Protein AF-A0A2V9PTI8-F1 (afdb_monomer_lite)

Sequence (113 aa):
MLTDSPPLKNRAGFLESNRTKTPDLPQNGNLQAIAGHIESAMEEDSLPDVCTACAEFLATASDFYNVQRCGIRVLAARPLRVRENYATELFGNYQPQTMLIRVWMRTAVLAAG

Secondary structure (DSSP, 8-state):
--PPPPPSSSHHHHHHHHH-------TTSHHHHHHHHHHHHHHTT-HHHHHHHHHHHHHHHHHHHT-PPPEEEEEEEEEE--BTTB----SEEEETTTTEEEEEEEEEE----

Foldseek 3Di:
DDDDDQDPPPNVVSVVVVVCPDDDDDPVCQLVVLVVQLVVCLVVLPLVSNQVSVQSNQVRVCVVVVHDRAHEDEAEEDAFDDDPDDDDDDQWDADPVRSYIYGYSYYDDDDDD

Structure (mmCIF, N/CA/C/O backbone):
data_AF-A0A2V9PTI8-F1
#
_entry.id   AF-A0A2V9PTI8-F1
#
loop_
_atom_site.group_PDB
_atom_site.id
_atom_site.type_symbol
_atom_site.label_atom_id
_atom_site.label_alt_id
_atom_site.label_comp_id
_atom_site.label_asym_id
_atom_site.label_entity_id
_atom_site.label_seq_id
_atom_site.pdbx_PDB_ins_code
_atom_site.Cartn_x
_atom_site.Cartn_y
_atom_site.Cartn_z
_atom_site.occupancy
_atom_site.B_iso_or_equiv
_atom_site.auth_seq_id
_atom_site.auth_comp_id
_atom_site.auth_asym_id
_atom_site.auth_atom_id
_atom_site.pdbx_PDB_model_num
ATOM 1 N N . MET A 1 1 ? -7.399 4.431 -17.087 1.00 43.34 1 MET A N 1
ATOM 2 C CA . MET A 1 1 ? -7.793 3.643 -15.901 1.00 43.34 1 MET A CA 1
ATOM 3 C C . MET A 1 1 ? -9.221 3.174 -16.123 1.00 43.34 1 MET A C 1
ATOM 5 O O . MET A 1 1 ? -10.112 4.012 -16.119 1.00 43.34 1 MET A O 1
ATOM 9 N N . LEU A 1 2 ? -9.433 1.892 -16.442 1.00 38.50 2 LEU A N 1
ATOM 10 C CA . LEU A 1 2 ? -10.783 1.326 -16.504 1.00 38.50 2 LEU A CA 1
ATOM 11 C C . LEU A 1 2 ? -11.152 0.946 -15.066 1.00 38.50 2 LEU A C 1
ATOM 13 O O . LEU A 1 2 ? -10.592 -0.002 -14.523 1.00 38.50 2 LEU A O 1
ATOM 17 N N . THR A 1 3 ? -11.980 1.751 -14.412 1.00 46.88 3 THR A N 1
ATOM 18 C CA . THR A 1 3 ? -12.519 1.427 -13.090 1.00 46.88 3 THR A CA 1
ATOM 19 C C . THR A 1 3 ? -13.711 0.495 -13.240 1.00 46.88 3 THR A C 1
ATOM 21 O O . THR A 1 3 ? -14.465 0.604 -14.210 1.00 46.88 3 THR A O 1
ATOM 24 N N . ASP A 1 4 ? -13.879 -0.419 -12.283 1.00 57.06 4 ASP A N 1
ATOM 25 C CA . ASP A 1 4 ? -15.049 -1.291 -12.236 1.00 57.06 4 ASP A CA 1
ATOM 26 C C . ASP A 1 4 ? -16.344 -0.474 -12.315 1.00 57.06 4 ASP A C 1
ATOM 28 O O . ASP A 1 4 ? -16.441 0.658 -11.824 1.00 57.06 4 ASP A O 1
ATOM 32 N N . SER A 1 5 ? -17.353 -1.062 -12.957 1.00 69.75 5 SER A N 1
ATOM 33 C CA . SER A 1 5 ? -18.669 -0.435 -13.039 1.00 69.75 5 SER A CA 1
ATOM 34 C C . SER A 1 5 ? -19.251 -0.253 -11.631 1.00 69.75 5 SER A C 1
ATOM 36 O O . SER A 1 5 ? -19.132 -1.164 -10.808 1.00 69.75 5 SER A O 1
ATOM 38 N N . PRO A 1 6 ? -19.912 0.885 -11.343 1.00 74.06 6 PRO A N 1
ATOM 39 C CA . PRO A 1 6 ? -20.557 1.107 -10.057 1.00 74.06 6 PRO A CA 1
ATOM 40 C C . PRO A 1 6 ? -21.498 -0.048 -9.694 1.00 74.06 6 PRO A C 1
ATOM 42 O O . PRO A 1 6 ? -22.196 -0.568 -10.572 1.00 74.06 6 PRO A O 1
ATOM 45 N N . PRO A 1 7 ? -21.577 -0.436 -8.413 1.00 81.31 7 PRO A N 1
ATOM 46 C CA . PRO A 1 7 ? -22.418 -1.544 -8.002 1.00 81.31 7 PRO A CA 1
ATOM 47 C C . PRO A 1 7 ? -23.897 -1.230 -8.263 1.00 81.31 7 PRO A C 1
ATOM 49 O O . PRO A 1 7 ? -24.389 -0.130 -7.999 1.00 81.31 7 PRO A O 1
ATOM 52 N N . LEU A 1 8 ? -24.625 -2.232 -8.767 1.00 83.25 8 LEU A N 1
ATOM 53 C CA . LEU A 1 8 ? -26.069 -2.126 -9.015 1.00 83.25 8 LEU A CA 1
ATOM 54 C C . LEU A 1 8 ? -26.865 -1.998 -7.705 1.00 83.25 8 LEU A C 1
ATOM 56 O O . LEU A 1 8 ? -27.913 -1.357 -7.668 1.00 83.25 8 LEU A O 1
ATOM 60 N N . LYS A 1 9 ? -26.357 -2.595 -6.620 1.00 84.50 9 LYS A N 1
ATOM 61 C CA . LYS A 1 9 ? -26.914 -2.504 -5.264 1.00 84.50 9 LYS A CA 1
ATOM 62 C C . LYS A 1 9 ? -26.113 -1.489 -4.445 1.00 84.50 9 LYS A C 1
ATOM 64 O O . LYS A 1 9 ? -24.904 -1.394 -4.605 1.00 84.50 9 LYS A O 1
ATOM 69 N N . ASN A 1 10 ? -26.781 -0.756 -3.553 1.00 84.56 10 ASN A N 1
ATOM 70 C CA . ASN A 1 10 ? -26.178 0.301 -2.726 1.00 84.56 10 ASN A CA 1
ATOM 71 C C . ASN A 1 10 ? -25.487 1.432 -3.527 1.00 84.56 10 ASN A C 1
ATOM 73 O O . ASN A 1 10 ? -24.429 1.940 -3.156 1.00 84.56 10 ASN A O 1
ATOM 77 N N . ARG A 1 11 ? -26.100 1.860 -4.638 1.00 84.88 11 ARG A N 1
ATOM 78 C CA . ARG A 1 11 ? -25.563 2.944 -5.479 1.00 84.88 11 ARG A CA 1
ATOM 79 C C . ARG A 1 11 ? -25.404 4.267 -4.721 1.00 84.88 11 ARG A C 1
ATOM 81 O O . ARG A 1 11 ? -24.460 5.001 -4.987 1.00 84.88 11 ARG A O 1
ATOM 88 N N . ALA A 1 12 ? -26.306 4.563 -3.782 1.00 85.56 12 ALA A N 1
ATOM 89 C CA . ALA A 1 12 ? -26.226 5.761 -2.949 1.00 85.56 12 ALA A CA 1
ATOM 90 C C . ALA A 1 12 ? -24.972 5.752 -2.057 1.00 85.56 12 ALA A C 1
ATOM 92 O O . ALA A 1 12 ? -24.191 6.697 -2.125 1.00 85.56 12 ALA A O 1
ATOM 93 N N . GLY A 1 13 ? -24.719 4.655 -1.329 1.00 83.81 13 GLY A N 1
ATOM 94 C CA . GLY A 1 13 ? -23.514 4.511 -0.507 1.00 83.81 13 GLY A CA 1
ATOM 95 C C . GLY A 1 13 ? -22.223 4.493 -1.332 1.00 83.81 13 GLY A C 1
ATOM 96 O O . GLY A 1 13 ? -21.224 5.075 -0.921 1.00 83.81 13 GLY A O 1
ATOM 97 N N . PHE A 1 14 ? -22.248 3.915 -2.540 1.00 82.06 14 PHE A N 1
ATOM 98 C CA . PHE A 1 14 ? -21.123 4.023 -3.476 1.00 82.06 14 PHE A CA 1
ATOM 99 C C . PHE A 1 14 ? -20.838 5.479 -3.864 1.00 82.06 14 PHE A C 1
ATOM 101 O O . PHE A 1 14 ? -19.690 5.903 -3.832 1.00 82.06 14 PHE A O 1
ATOM 108 N N . LEU A 1 15 ? -21.863 6.259 -4.222 1.00 84.31 15 LEU A N 1
ATOM 109 C CA . LEU A 1 15 ? -21.684 7.664 -4.601 1.00 84.31 15 LEU A CA 1
ATOM 110 C C . LEU A 1 15 ? -21.189 8.520 -3.433 1.00 84.31 15 LEU A C 1
ATOM 112 O O . LEU A 1 15 ? -20.404 9.436 -3.655 1.00 84.31 15 LEU A O 1
ATOM 116 N N . GLU A 1 16 ? -21.642 8.233 -2.216 1.00 83.44 16 GLU A N 1
ATOM 117 C CA . GLU A 1 16 ? -21.180 8.898 -0.999 1.00 83.44 16 GLU A CA 1
ATOM 118 C C . GLU A 1 16 ? -19.708 8.586 -0.714 1.00 83.44 16 GLU A C 1
ATOM 120 O O . GLU A 1 16 ? -18.898 9.505 -0.635 1.00 83.44 16 GLU A O 1
ATOM 125 N N . SER A 1 17 ? -19.331 7.304 -0.694 1.00 78.00 17 SER A N 1
ATOM 126 C CA . SER A 1 17 ? -17.937 6.880 -0.524 1.00 78.00 17 SER A CA 1
ATOM 127 C C . SER A 1 17 ? -17.027 7.441 -1.618 1.00 78.00 17 SER A C 1
ATOM 129 O O . SER A 1 17 ? -15.946 7.942 -1.329 1.00 78.00 17 SER A O 1
ATOM 131 N N . ASN A 1 18 ? -17.484 7.430 -2.870 1.00 79.12 18 ASN A N 1
ATOM 132 C CA . ASN A 1 18 ? -16.716 7.939 -4.002 1.00 79.12 18 ASN A CA 1
ATOM 133 C C . ASN A 1 18 ? -16.581 9.476 -3.994 1.00 79.12 18 ASN A C 1
ATOM 135 O O . ASN A 1 18 ? -15.696 10.027 -4.648 1.00 79.12 18 ASN A O 1
ATOM 139 N N . ARG A 1 19 ? -17.458 10.197 -3.277 1.00 78.56 19 ARG A N 1
ATOM 140 C CA . ARG A 1 19 ? -17.313 11.645 -3.046 1.00 78.56 19 ARG A CA 1
ATOM 141 C C . ARG A 1 19 ? -16.254 11.957 -1.992 1.00 78.56 19 ARG A C 1
ATOM 143 O O . ARG A 1 19 ? -15.745 13.078 -1.999 1.00 78.56 19 ARG A O 1
ATOM 150 N N . THR A 1 20 ? -15.890 11.000 -1.141 1.00 76.25 20 THR A N 1
ATOM 151 C CA . THR A 1 20 ? -14.792 11.145 -0.182 1.00 76.25 20 THR A CA 1
ATOM 152 C C . THR A 1 20 ? -13.462 11.112 -0.928 1.00 76.25 20 THR A C 1
ATOM 154 O O . THR A 1 20 ? -12.870 10.062 -1.158 1.00 76.25 20 THR A O 1
ATOM 157 N N . LYS A 1 21 ? -12.998 12.290 -1.353 1.00 70.06 21 L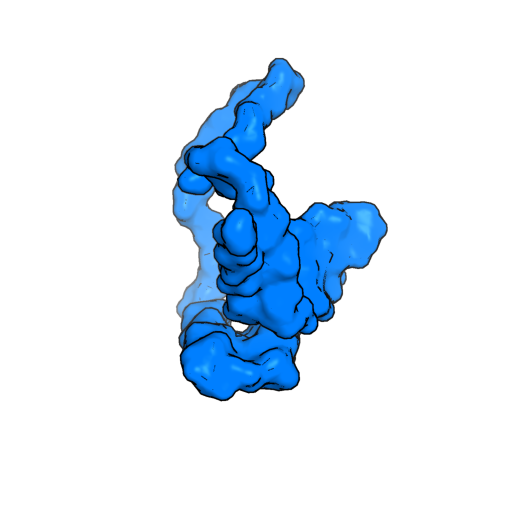YS A N 1
ATOM 158 C CA . LYS A 1 21 ? -11.741 12.444 -2.105 1.00 70.06 21 LYS A CA 1
ATOM 159 C C . LYS A 1 21 ? -10.497 12.464 -1.221 1.00 70.06 21 LYS A C 1
ATOM 161 O O . LYS A 1 21 ? -9.391 12.321 -1.727 1.00 70.06 21 LYS A O 1
ATOM 166 N N . THR A 1 22 ? -10.682 12.668 0.075 1.00 74.12 22 THR A N 1
ATOM 167 C CA . THR A 1 22 ? -9.606 12.863 1.045 1.00 74.12 22 THR A CA 1
ATOM 168 C C .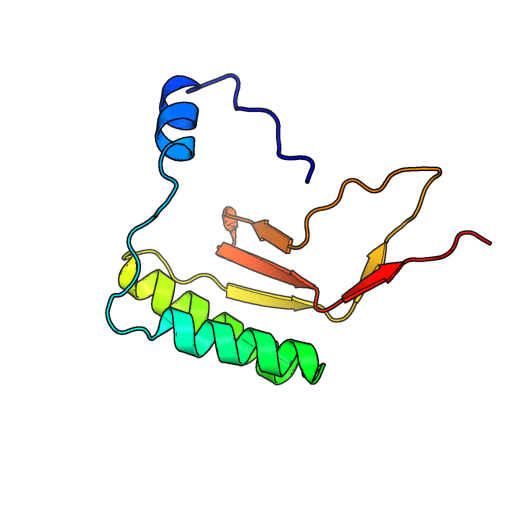 THR A 1 22 ? -9.937 12.051 2.288 1.00 74.12 22 THR A C 1
ATOM 170 O O . THR A 1 22 ? -10.620 12.567 3.174 1.00 74.12 22 THR A O 1
ATOM 173 N N . PRO A 1 23 ? -9.549 10.766 2.339 1.00 76.38 23 PRO A N 1
ATOM 174 C CA . PRO A 1 23 ? -9.541 10.058 3.608 1.00 76.38 23 PRO A CA 1
ATOM 175 C C . PRO A 1 23 ? -8.594 10.785 4.568 1.00 76.38 23 PRO A C 1
ATOM 177 O O . PRO A 1 23 ? -7.576 11.335 4.136 1.00 76.38 23 PRO A O 1
ATOM 180 N N . ASP A 1 24 ? -8.940 10.809 5.852 1.00 85.38 24 ASP A N 1
ATOM 181 C CA . ASP A 1 24 ? -8.052 11.365 6.869 1.00 85.38 24 ASP A CA 1
ATOM 182 C C . ASP A 1 24 ? -6.724 10.608 6.850 1.00 85.38 24 ASP A C 1
ATOM 184 O O . ASP A 1 24 ? -6.702 9.384 6.752 1.00 85.38 24 ASP A O 1
ATOM 188 N N . LEU A 1 25 ? -5.613 11.332 6.936 1.00 85.75 25 LEU A N 1
ATOM 189 C CA . LEU A 1 25 ? -4.278 10.748 7.001 1.00 85.75 25 LEU A CA 1
ATOM 190 C C . LEU A 1 25 ? -3.642 11.049 8.364 1.00 85.75 25 LEU A C 1
ATOM 192 O O . LEU A 1 25 ? -3.961 12.075 8.976 1.00 85.75 25 LEU A O 1
ATOM 196 N N . PRO A 1 26 ? -2.703 10.209 8.836 1.00 86.81 26 PRO A N 1
ATOM 197 C CA . PRO A 1 26 ? -1.884 10.528 9.996 1.00 86.81 26 PRO A CA 1
ATOM 198 C C . PRO A 1 26 ? -1.170 11.868 9.788 1.00 86.81 26 PRO A C 1
ATOM 200 O O . PRO A 1 26 ? -0.372 12.027 8.865 1.00 86.81 26 PRO A O 1
ATOM 203 N N . GLN A 1 27 ? -1.429 12.835 10.670 1.00 85.50 27 GLN A N 1
ATOM 204 C CA . GLN A 1 27 ? -0.857 14.186 10.565 1.00 85.50 27 GLN A CA 1
ATOM 205 C C . GLN A 1 27 ? 0.642 14.242 10.894 1.00 85.50 27 GLN A C 1
ATOM 207 O O . GLN A 1 27 ? 1.298 15.244 10.632 1.00 85.50 27 GLN A O 1
ATOM 212 N N . ASN A 1 28 ? 1.196 13.168 11.460 1.00 86.38 28 ASN A N 1
ATOM 213 C CA . ASN A 1 28 ? 2.611 13.069 11.814 1.00 86.38 28 ASN A CA 1
ATOM 214 C C . ASN A 1 28 ? 3.543 12.897 10.599 1.00 86.38 28 ASN A C 1
ATOM 216 O O . ASN A 1 28 ? 4.755 12.872 10.777 1.00 86.38 28 ASN A O 1
ATOM 220 N N . GLY A 1 29 ? 3.001 12.772 9.382 1.00 86.19 29 GLY A N 1
ATOM 221 C CA . GLY A 1 29 ? 3.787 12.662 8.151 1.00 86.19 29 GLY A CA 1
ATOM 222 C C . GLY A 1 29 ? 4.424 11.289 7.921 1.00 86.19 29 GLY A C 1
ATOM 223 O O . GLY A 1 29 ? 5.048 11.088 6.882 1.00 86.19 29 GLY A O 1
ATOM 224 N N . ASN A 1 30 ? 4.228 10.320 8.825 1.00 90.19 30 ASN A N 1
ATOM 225 C CA . ASN A 1 30 ? 4.863 9.002 8.733 1.00 90.19 30 ASN A CA 1
ATOM 226 C C . ASN A 1 30 ? 4.522 8.291 7.419 1.00 90.19 30 ASN A C 1
ATOM 228 O O . ASN A 1 30 ? 5.414 7.784 6.747 1.00 90.19 30 ASN A O 1
ATOM 232 N N . LEU A 1 31 ? 3.248 8.303 7.004 1.00 91.38 31 LEU A N 1
ATOM 233 C CA . LEU A 1 31 ? 2.854 7.683 5.732 1.00 91.38 31 LEU A CA 1
ATOM 234 C C . LEU A 1 31 ? 3.507 8.353 4.525 1.00 91.38 31 LEU A C 1
ATOM 236 O O . LEU A 1 31 ? 3.843 7.666 3.568 1.00 91.38 31 LEU A O 1
ATOM 240 N N . GLN A 1 32 ? 3.696 9.672 4.563 1.00 92.06 32 GLN A N 1
ATOM 241 C CA . GLN A 1 32 ? 4.304 10.402 3.457 1.00 92.06 32 GLN A CA 1
ATOM 242 C C . GLN A 1 32 ? 5.807 10.116 3.359 1.00 92.06 32 GLN A C 1
ATOM 244 O O . GLN A 1 32 ? 6.318 9.928 2.259 1.00 92.06 32 GLN A O 1
ATOM 249 N N . ALA A 1 33 ? 6.498 10.005 4.496 1.00 94.31 33 ALA A N 1
ATOM 250 C CA . ALA A 1 33 ? 7.900 9.597 4.533 1.00 94.31 33 ALA A CA 1
ATOM 251 C C . ALA A 1 33 ? 8.091 8.164 4.005 1.00 94.31 33 ALA A C 1
ATOM 253 O O . ALA A 1 33 ? 8.927 7.934 3.134 1.00 94.31 33 ALA A O 1
ATOM 254 N N . ILE A 1 34 ? 7.266 7.214 4.463 1.00 95.56 34 ILE A N 1
ATOM 255 C CA . ILE A 1 34 ? 7.327 5.823 3.993 1.00 95.56 34 ILE A CA 1
ATOM 256 C C . ILE A 1 34 ? 6.981 5.734 2.500 1.00 95.56 34 ILE A C 1
ATOM 258 O O . ILE A 1 34 ? 7.610 4.970 1.773 1.00 95.56 34 ILE A O 1
ATOM 262 N N . ALA A 1 35 ? 6.019 6.527 2.014 1.00 93.62 35 ALA A N 1
ATOM 263 C CA . ALA A 1 35 ? 5.717 6.604 0.585 1.00 93.62 35 ALA A CA 1
ATOM 264 C C . ALA A 1 35 ? 6.942 7.045 -0.232 1.00 93.62 35 ALA A C 1
ATOM 266 O O . ALA A 1 35 ? 7.235 6.422 -1.248 1.00 93.62 35 ALA A O 1
ATOM 267 N N . GLY A 1 36 ? 7.706 8.028 0.257 1.00 94.50 36 GLY A N 1
ATOM 268 C CA . GLY A 1 36 ? 8.982 8.414 -0.348 1.00 94.50 36 GLY A CA 1
ATOM 269 C C . GLY A 1 36 ? 9.996 7.265 -0.388 1.00 94.50 36 GLY A C 1
ATOM 270 O O . GLY A 1 36 ? 10.650 7.065 -1.405 1.00 94.50 36 GLY A O 1
ATOM 271 N N . HIS A 1 37 ? 10.080 6.442 0.664 1.00 95.12 37 HIS A N 1
ATOM 272 C CA . HIS A 1 37 ? 10.936 5.246 0.649 1.00 95.12 37 HIS A CA 1
ATOM 273 C C . HIS A 1 37 ? 10.477 4.198 -0.373 1.00 95.12 37 HIS A C 1
ATOM 275 O O . HIS A 1 37 ? 11.317 3.562 -1.005 1.00 95.12 37 HIS A O 1
ATOM 281 N N . ILE A 1 38 ? 9.163 4.016 -0.558 1.00 93.19 38 ILE A N 1
ATOM 282 C CA . ILE A 1 38 ? 8.633 3.138 -1.612 1.00 93.19 38 ILE A CA 1
ATOM 283 C C . ILE A 1 38 ? 9.059 3.668 -2.984 1.00 93.19 38 ILE A C 1
ATOM 285 O O . ILE A 1 38 ? 9.523 2.886 -3.808 1.00 93.19 38 ILE A O 1
ATOM 289 N N . GLU A 1 39 ? 8.919 4.974 -3.226 1.00 91.69 39 GLU A N 1
ATOM 290 C CA . GLU A 1 39 ? 9.325 5.609 -4.485 1.00 91.69 39 GLU A CA 1
ATOM 291 C C . GLU A 1 39 ? 10.821 5.406 -4.758 1.00 91.69 39 GLU A C 1
ATOM 293 O O . GLU A 1 39 ? 11.168 4.856 -5.802 1.00 91.69 39 GLU A O 1
ATOM 298 N N . SER A 1 40 ? 11.698 5.723 -3.799 1.00 93.19 40 SER A N 1
ATOM 299 C CA . SER A 1 40 ? 13.146 5.516 -3.948 1.00 93.19 40 SER A CA 1
ATOM 300 C C . SER A 1 40 ? 13.510 4.045 -4.178 1.00 93.19 40 SER A C 1
ATOM 302 O O . SER A 1 40 ? 14.271 3.731 -5.088 1.00 93.19 40 SER A O 1
ATOM 304 N N . ALA A 1 41 ? 12.918 3.115 -3.425 1.00 91.94 41 ALA A N 1
ATOM 305 C CA . ALA A 1 41 ? 13.189 1.687 -3.593 1.00 91.94 41 ALA A CA 1
ATOM 306 C C . ALA A 1 41 ? 12.713 1.144 -4.955 1.00 91.94 41 ALA A C 1
ATOM 308 O O . ALA A 1 41 ? 13.329 0.238 -5.523 1.00 91.94 41 ALA A O 1
ATOM 309 N N . MET A 1 42 ? 11.619 1.693 -5.494 1.00 87.19 42 MET A N 1
ATOM 310 C CA . MET A 1 42 ? 11.136 1.376 -6.839 1.00 87.19 42 MET A CA 1
ATOM 311 C C . MET A 1 42 ? 12.080 1.916 -7.921 1.00 87.19 42 MET A C 1
ATOM 313 O O . MET A 1 42 ? 12.319 1.217 -8.906 1.00 87.19 42 MET A O 1
ATOM 317 N N . GLU A 1 43 ? 12.631 3.122 -7.745 1.00 88.75 43 GLU A N 1
ATOM 318 C CA . GLU A 1 43 ? 13.638 3.708 -8.646 1.00 88.75 43 GLU A CA 1
ATOM 319 C C . GLU A 1 43 ? 14.946 2.905 -8.654 1.00 88.75 43 GLU A C 1
ATOM 321 O O . GLU A 1 43 ? 15.547 2.705 -9.710 1.00 88.75 43 GLU A O 1
ATOM 326 N N . GLU A 1 44 ? 15.348 2.383 -7.496 1.00 90.88 44 GLU A N 1
ATOM 327 C CA . GLU A 1 44 ? 16.532 1.532 -7.323 1.00 90.88 44 GLU A CA 1
ATOM 328 C C . GLU A 1 44 ? 16.312 0.070 -7.759 1.00 90.88 44 GLU A C 1
ATOM 330 O O . GLU A 1 44 ? 17.246 -0.732 -7.745 1.00 90.88 44 GLU A O 1
ATOM 335 N N . ASP A 1 45 ? 15.089 -0.293 -8.163 1.00 86.38 45 ASP A N 1
ATOM 336 C CA . ASP A 1 45 ? 14.673 -1.663 -8.499 1.00 86.38 45 ASP A CA 1
ATOM 337 C C . ASP A 1 45 ? 14.919 -2.692 -7.377 1.00 86.38 45 ASP A C 1
ATOM 339 O O . ASP A 1 45 ? 15.124 -3.885 -7.625 1.00 86.38 45 ASP A O 1
ATOM 343 N N . SER A 1 46 ? 14.873 -2.249 -6.120 1.00 90.31 46 SER A N 1
ATOM 344 C CA . SER A 1 46 ? 15.143 -3.103 -4.965 1.00 90.31 46 SER A CA 1
ATOM 345 C C . SER A 1 46 ? 13.867 -3.767 -4.446 1.00 90.31 46 SER A C 1
ATOM 347 O O . SER A 1 46 ? 13.129 -3.219 -3.628 1.00 90.31 46 SER A O 1
ATOM 349 N N . LEU A 1 47 ? 13.597 -5.000 -4.890 1.00 89.31 47 LEU A N 1
ATOM 350 C CA . LEU A 1 47 ? 12.439 -5.775 -4.415 1.00 89.31 47 LEU A CA 1
ATOM 351 C C . LEU A 1 47 ? 12.370 -5.916 -2.883 1.00 89.31 47 LEU A C 1
ATOM 353 O O . LEU A 1 47 ? 11.274 -5.743 -2.336 1.00 89.31 47 LEU A O 1
ATOM 357 N N . PRO A 1 48 ? 13.469 -6.234 -2.169 1.00 92.12 48 PRO A N 1
ATOM 358 C CA . PRO A 1 48 ? 13.442 -6.341 -0.711 1.00 92.12 48 PRO A CA 1
ATOM 359 C C . PRO A 1 48 ? 13.057 -5.026 -0.025 1.00 92.12 48 PRO A C 1
ATOM 361 O O . PRO A 1 48 ? 12.258 -5.047 0.916 1.00 92.12 48 PRO A O 1
ATOM 364 N N . ASP A 1 49 ? 13.558 -3.896 -0.524 1.00 93.12 49 ASP A N 1
ATOM 365 C CA . ASP A 1 49 ? 13.303 -2.585 0.077 1.00 93.12 49 ASP A CA 1
ATOM 366 C C . ASP A 1 49 ? 11.878 -2.115 -0.217 1.00 93.12 49 ASP A C 1
ATOM 368 O O . ASP A 1 49 ? 11.180 -1.676 0.696 1.00 93.12 49 ASP A O 1
ATOM 372 N N . VAL A 1 50 ? 11.374 -2.345 -1.436 1.00 91.75 50 VAL A N 1
ATOM 373 C CA . VAL A 1 50 ? 9.960 -2.109 -1.770 1.00 91.75 50 VAL A CA 1
ATOM 374 C C . VAL A 1 50 ? 9.052 -2.959 -0.884 1.00 91.75 50 VAL A C 1
ATOM 376 O O . VAL A 1 50 ? 8.067 -2.461 -0.341 1.00 91.75 50 VAL A O 1
ATOM 379 N N . CYS A 1 51 ? 9.373 -4.241 -0.684 1.00 93.00 51 CYS A N 1
ATOM 380 C CA . CYS A 1 51 ? 8.576 -5.112 0.181 1.00 93.00 51 CYS A CA 1
ATOM 381 C C . CYS A 1 51 ? 8.564 -4.624 1.634 1.00 93.00 51 CYS A C 1
ATOM 383 O O . CYS A 1 51 ? 7.510 -4.648 2.274 1.00 93.00 51 CYS A O 1
ATOM 385 N N . THR A 1 52 ? 9.711 -4.171 2.138 1.00 95.38 52 THR A N 1
ATOM 386 C CA . THR A 1 52 ? 9.858 -3.651 3.502 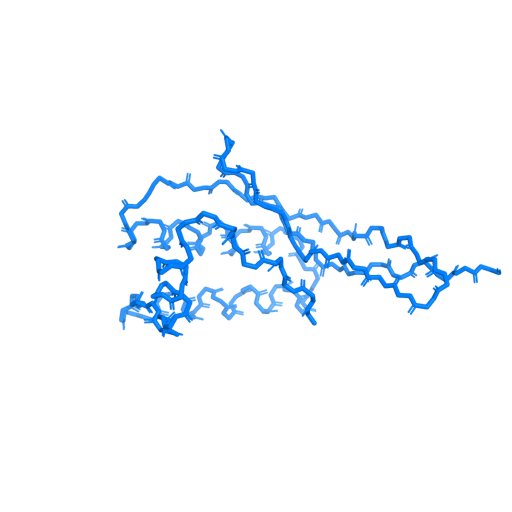1.00 95.38 52 THR A CA 1
ATOM 387 C C . THR A 1 52 ? 9.076 -2.352 3.681 1.00 95.38 52 THR A C 1
ATOM 389 O O . THR A 1 52 ? 8.228 -2.270 4.570 1.00 95.38 52 THR A O 1
ATOM 392 N N . ALA A 1 53 ? 9.273 -1.379 2.789 1.00 95.25 53 ALA A N 1
ATOM 393 C CA . ALA A 1 53 ? 8.591 -0.092 2.843 1.00 95.25 53 ALA A CA 1
ATOM 394 C C . ALA A 1 53 ? 7.069 -0.241 2.664 1.00 95.25 53 ALA A C 1
ATOM 396 O O . ALA A 1 53 ? 6.291 0.375 3.392 1.00 95.25 53 ALA A O 1
ATOM 397 N N . CYS A 1 54 ? 6.603 -1.126 1.772 1.00 94.25 54 CYS A N 1
ATOM 398 C CA . CYS A 1 54 ? 5.173 -1.425 1.658 1.00 94.25 54 CYS A CA 1
ATOM 399 C C . CYS A 1 54 ? 4.602 -2.074 2.929 1.00 94.25 54 CYS A C 1
ATOM 401 O O . CYS A 1 54 ? 3.480 -1.754 3.322 1.00 94.25 54 CYS A O 1
ATOM 403 N N . ALA A 1 55 ? 5.336 -2.983 3.579 1.00 95.12 55 ALA A N 1
ATOM 404 C CA . ALA A 1 55 ? 4.883 -3.596 4.827 1.00 95.12 55 ALA A CA 1
ATOM 405 C C . ALA A 1 55 ? 4.769 -2.559 5.957 1.00 95.12 55 ALA A C 1
ATOM 407 O O . ALA A 1 55 ? 3.778 -2.560 6.691 1.00 95.12 55 ALA A O 1
ATOM 408 N N . GLU A 1 56 ? 5.734 -1.644 6.059 1.00 95.62 56 GLU A N 1
ATOM 409 C CA . GLU A 1 56 ? 5.721 -0.543 7.026 1.00 95.62 56 GLU A CA 1
ATOM 410 C C . GLU A 1 56 ? 4.572 0.441 6.762 1.00 95.62 56 GLU A C 1
ATOM 412 O O . GLU A 1 56 ? 3.866 0.852 7.690 1.00 95.62 56 GLU A O 1
ATOM 417 N N . PHE A 1 57 ? 4.316 0.756 5.489 1.00 94.69 57 PHE A N 1
ATOM 418 C CA . PHE A 1 57 ? 3.201 1.609 5.082 1.00 94.69 57 PHE A CA 1
ATOM 419 C C . PHE A 1 57 ? 1.864 1.005 5.513 1.00 94.69 57 PHE A C 1
ATOM 421 O O . PHE A 1 57 ? 1.036 1.678 6.128 1.00 94.69 57 PHE A O 1
ATOM 428 N N . LEU A 1 58 ? 1.655 -0.285 5.227 1.00 93.56 58 LEU A N 1
ATOM 429 C CA . LEU A 1 58 ? 0.418 -0.978 5.578 1.00 93.56 58 LEU A CA 1
ATOM 430 C C . LEU A 1 58 ? 0.248 -1.135 7.084 1.00 93.56 58 LEU A C 1
ATOM 432 O O . LEU A 1 58 ? -0.875 -0.995 7.563 1.00 93.56 58 LEU A O 1
ATOM 436 N N . ALA A 1 59 ? 1.319 -1.393 7.835 1.00 93.75 59 ALA A N 1
ATOM 437 C CA . ALA A 1 59 ? 1.259 -1.422 9.293 1.00 93.75 59 ALA A CA 1
ATOM 438 C C . ALA A 1 59 ? 0.827 -0.056 9.848 1.00 93.75 59 ALA A C 1
ATOM 440 O O . ALA A 1 59 ? -0.153 0.018 10.587 1.00 93.75 59 ALA A O 1
ATOM 441 N N . THR A 1 60 ? 1.481 1.020 9.402 1.00 93.88 60 THR A N 1
ATOM 442 C CA . THR A 1 60 ? 1.164 2.397 9.811 1.00 93.88 60 THR A CA 1
ATOM 443 C C . THR A 1 60 ? -0.281 2.773 9.481 1.00 93.88 60 THR A C 1
ATOM 445 O O . THR A 1 60 ? -0.999 3.304 10.328 1.00 93.88 60 THR A O 1
ATOM 448 N N . ALA A 1 61 ? -0.740 2.470 8.264 1.00 92.44 61 ALA A N 1
ATOM 449 C CA . ALA A 1 61 ? -2.112 2.742 7.852 1.00 92.44 61 ALA A CA 1
ATOM 450 C C . ALA A 1 61 ? -3.122 1.898 8.644 1.00 92.44 61 ALA A C 1
ATOM 452 O O . ALA A 1 61 ? -4.154 2.415 9.067 1.00 92.44 61 ALA A O 1
ATOM 453 N N . SER A 1 62 ? -2.825 0.616 8.877 1.00 92.56 62 SER A N 1
ATOM 454 C CA . SER A 1 62 ? -3.722 -0.281 9.615 1.00 92.56 62 SER A CA 1
ATOM 455 C C . SER A 1 62 ? -3.922 0.184 11.053 1.00 92.56 62 SER A C 1
ATOM 457 O O . SER A 1 62 ? -5.054 0.219 11.531 1.00 92.56 62 SER A O 1
ATOM 459 N N . ASP A 1 63 ? -2.836 0.593 11.709 1.00 92.75 63 ASP A N 1
ATOM 460 C CA . ASP A 1 63 ? -2.871 1.104 13.074 1.00 92.75 63 ASP A CA 1
ATOM 461 C C . ASP A 1 63 ? -3.649 2.436 13.141 1.00 92.75 63 ASP A C 1
ATOM 463 O O . ASP A 1 63 ? -4.459 2.627 14.047 1.00 92.75 63 ASP A O 1
ATOM 467 N N . PHE A 1 64 ? -3.487 3.328 12.153 1.00 92.25 64 PHE A N 1
ATOM 468 C CA . PHE A 1 64 ? -4.220 4.601 12.091 1.00 92.25 64 PHE A CA 1
ATOM 469 C C . PHE A 1 64 ? -5.727 4.427 11.864 1.00 92.25 64 PHE A C 1
ATOM 471 O O . PHE A 1 64 ? -6.533 5.026 12.573 1.00 92.25 64 PHE A O 1
ATOM 478 N N . TYR A 1 65 ? -6.119 3.598 10.895 1.00 90.56 65 TYR A N 1
ATOM 479 C CA . TYR A 1 65 ? -7.532 3.351 10.592 1.00 90.56 65 TYR A CA 1
ATOM 480 C C . TYR A 1 65 ? -8.185 2.338 11.544 1.00 90.56 65 TYR A C 1
ATOM 482 O O . TYR A 1 65 ? -9.369 2.041 11.390 1.00 90.56 65 TYR A O 1
ATOM 490 N N . ASN A 1 66 ? -7.434 1.808 12.518 1.00 91.88 66 ASN A N 1
ATOM 491 C CA . ASN A 1 66 ? -7.876 0.775 13.454 1.00 91.88 66 ASN A CA 1
ATOM 492 C C . ASN A 1 66 ? -8.489 -0.446 12.739 1.00 91.88 66 ASN A C 1
ATOM 494 O O . ASN A 1 66 ? -9.572 -0.929 13.079 1.00 91.88 66 ASN A O 1
ATOM 498 N N . VAL A 1 67 ? -7.795 -0.928 11.707 1.00 89.94 67 VAL A N 1
ATOM 499 C CA . VAL A 1 67 ? -8.187 -2.107 10.927 1.00 89.94 67 VAL A CA 1
ATOM 500 C C . VAL A 1 67 ? -7.198 -3.248 11.129 1.00 89.94 67 VAL A C 1
ATOM 502 O O . VAL A 1 67 ? -6.055 -3.059 11.544 1.00 89.94 67 VAL A O 1
ATOM 505 N N . GLN A 1 68 ? -7.627 -4.467 10.804 1.00 90.19 68 GLN A N 1
ATOM 506 C CA . GLN A 1 68 ? -6.736 -5.620 10.811 1.00 90.19 68 GLN A CA 1
ATOM 507 C C . GLN A 1 68 ? -5.581 -5.410 9.821 1.00 90.19 68 GLN A C 1
ATOM 509 O O . GLN A 1 68 ? -5.804 -5.094 8.651 1.00 90.19 68 GLN A O 1
ATOM 514 N N . ARG A 1 69 ? -4.351 -5.662 10.283 1.00 90.94 69 ARG A N 1
ATOM 515 C CA . ARG A 1 69 ? -3.152 -5.606 9.441 1.00 90.94 69 ARG A CA 1
ATOM 516 C C . ARG A 1 69 ? -3.269 -6.564 8.257 1.00 90.94 69 ARG A C 1
ATOM 518 O O . ARG A 1 69 ? -3.600 -7.740 8.424 1.00 90.94 69 ARG A O 1
ATOM 525 N N . CYS A 1 70 ? -2.971 -6.050 7.070 1.00 86.69 70 CYS A N 1
ATOM 526 C CA . CYS A 1 70 ? -2.958 -6.807 5.825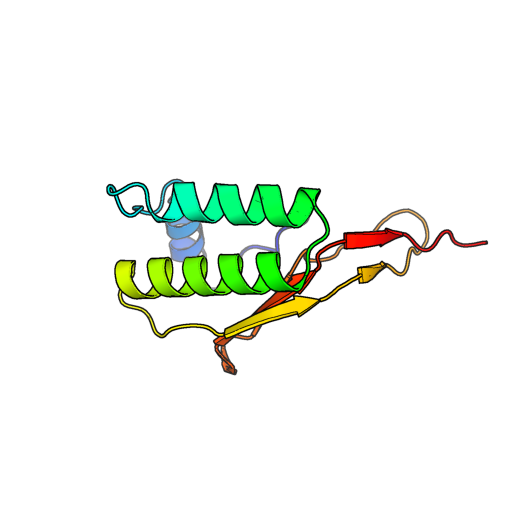 1.00 86.69 70 CYS A CA 1
ATOM 527 C C . CYS A 1 70 ? -1.531 -7.221 5.443 1.00 86.69 70 CYS A C 1
ATOM 529 O O . CYS A 1 70 ? -0.558 -6.525 5.727 1.00 86.69 70 CYS A O 1
ATOM 531 N N . GLY A 1 71 ? -1.408 -8.385 4.808 1.00 88.62 71 GLY A N 1
ATOM 532 C CA . GLY A 1 71 ? -0.149 -8.836 4.231 1.00 88.62 71 GLY A CA 1
ATOM 533 C C . GLY A 1 71 ? 0.114 -8.171 2.882 1.00 88.62 71 GLY A C 1
ATOM 534 O O . GLY A 1 71 ? -0.822 -7.817 2.161 1.00 88.62 71 GLY A O 1
ATOM 535 N N . ILE A 1 72 ? 1.388 -8.086 2.505 1.00 91.06 72 ILE A N 1
ATOM 536 C CA . ILE A 1 72 ? 1.833 -7.630 1.185 1.00 91.06 72 ILE A CA 1
ATOM 537 C C . ILE A 1 72 ? 2.723 -8.678 0.524 1.00 91.06 72 ILE A C 1
ATOM 539 O O . ILE A 1 72 ? 3.526 -9.344 1.177 1.00 91.06 72 ILE A O 1
ATOM 543 N N . ARG A 1 73 ? 2.585 -8.827 -0.793 1.00 90.12 73 ARG A N 1
ATOM 544 C CA . ARG A 1 73 ? 3.572 -9.496 -1.645 1.00 90.12 73 ARG A CA 1
ATOM 545 C C . ARG A 1 73 ? 3.947 -8.592 -2.805 1.00 90.12 73 ARG A C 1
ATOM 547 O O . ARG A 1 73 ? 3.085 -8.231 -3.604 1.00 90.12 73 ARG A O 1
ATOM 554 N N . VAL A 1 74 ? 5.235 -8.298 -2.914 1.00 86.50 74 VAL A N 1
ATOM 555 C CA . VAL A 1 74 ? 5.810 -7.591 -4.057 1.00 86.50 74 VAL A CA 1
ATOM 556 C C . VAL A 1 74 ? 6.304 -8.626 -5.060 1.00 86.50 74 VAL A C 1
ATOM 558 O O . VAL A 1 74 ? 7.088 -9.515 -4.732 1.00 86.50 74 VAL A O 1
ATOM 561 N N . LEU A 1 75 ? 5.775 -8.559 -6.274 1.00 84.75 75 LEU A N 1
ATOM 562 C CA . LEU A 1 75 ? 6.081 -9.460 -7.377 1.00 84.75 75 LEU A CA 1
ATOM 563 C C . LEU A 1 75 ? 7.016 -8.738 -8.356 1.00 84.75 75 LEU A C 1
ATOM 565 O O . LEU A 1 75 ? 6.801 -7.567 -8.645 1.00 84.75 75 LEU A O 1
ATOM 569 N N . ALA A 1 76 ? 8.022 -9.432 -8.894 1.00 76.69 76 ALA A N 1
ATOM 570 C CA . ALA A 1 76 ? 9.050 -8.815 -9.739 1.00 76.69 76 ALA A CA 1
ATOM 571 C C . ALA A 1 76 ? 8.478 -8.180 -11.023 1.00 76.69 76 ALA A C 1
ATOM 573 O O . ALA A 1 76 ? 8.350 -6.965 -11.137 1.00 76.69 76 ALA A O 1
ATOM 574 N N . ALA A 1 77 ? 8.080 -8.993 -11.998 1.00 71.50 77 ALA A N 1
ATOM 575 C CA . ALA A 1 77 ? 7.531 -8.501 -13.255 1.00 71.50 77 ALA A CA 1
ATOM 576 C C . ALA A 1 77 ? 6.133 -9.064 -13.486 1.00 71.50 77 ALA A C 1
ATOM 578 O O . ALA A 1 77 ? 5.870 -10.248 -13.267 1.00 71.50 77 ALA A O 1
ATOM 579 N N . ARG A 1 78 ? 5.232 -8.202 -13.946 1.00 68.00 78 ARG A N 1
ATOM 580 C CA . ARG A 1 78 ? 3.892 -8.575 -14.387 1.00 68.00 78 ARG A CA 1
ATOM 581 C C . ARG A 1 78 ? 3.958 -9.068 -15.834 1.00 68.00 78 ARG A C 1
ATOM 583 O O . ARG A 1 78 ? 4.275 -8.253 -16.696 1.00 68.00 78 ARG A O 1
ATOM 590 N N . PRO A 1 79 ? 3.651 -10.340 -16.142 1.00 59.16 79 PRO A N 1
ATOM 591 C CA . PRO A 1 79 ? 3.576 -10.788 -17.527 1.00 59.16 79 PRO A CA 1
ATOM 592 C C . PRO A 1 79 ? 2.331 -10.180 -18.184 1.00 59.16 79 PRO A C 1
ATOM 594 O O . PRO A 1 79 ? 1.213 -10.572 -17.854 1.00 59.16 79 PRO A O 1
ATOM 597 N N . LEU A 1 80 ? 2.508 -9.220 -19.094 1.00 60.69 80 LEU A N 1
ATOM 598 C CA . LEU A 1 80 ? 1.404 -8.604 -19.829 1.00 60.69 80 LEU A CA 1
ATOM 599 C C . LEU A 1 80 ? 1.163 -9.384 -21.125 1.00 60.69 80 LEU A C 1
ATOM 601 O O . LEU A 1 80 ? 1.999 -9.366 -22.025 1.00 60.69 80 LEU A O 1
ATOM 605 N N . ARG A 1 81 ? 0.027 -10.082 -21.248 1.00 55.50 81 ARG A N 1
ATOM 606 C CA . ARG A 1 81 ? -0.396 -10.645 -22.541 1.00 55.50 81 ARG A CA 1
ATOM 607 C C . ARG A 1 81 ? -1.056 -9.538 -23.359 1.00 55.50 81 ARG A C 1
ATOM 609 O O . ARG A 1 81 ? -2.237 -9.264 -23.178 1.00 55.50 81 ARG A O 1
ATOM 616 N N . VAL A 1 82 ? -0.297 -8.921 -24.262 1.00 53.44 82 VAL A N 1
ATOM 617 C CA . VAL A 1 82 ? -0.840 -7.991 -25.259 1.00 53.44 82 VAL A CA 1
ATOM 618 C C . VAL A 1 82 ? -1.656 -8.805 -26.272 1.00 53.44 82 VAL A C 1
ATOM 620 O O . VAL A 1 82 ? -1.113 -9.667 -26.958 1.00 53.44 82 VAL A O 1
ATOM 623 N N . ARG A 1 83 ? -2.967 -8.565 -26.358 1.00 50.78 83 ARG A N 1
ATOM 624 C CA . ARG A 1 83 ? -3.770 -8.903 -27.544 1.00 50.78 83 ARG A CA 1
ATOM 625 C C . ARG A 1 83 ? -4.184 -7.595 -28.209 1.00 50.78 83 ARG A C 1
ATOM 627 O O . ARG A 1 83 ? -4.334 -6.594 -27.514 1.00 50.78 83 ARG A O 1
ATOM 634 N N . GLU A 1 84 ? -4.279 -7.615 -29.537 1.00 52.00 84 GLU A N 1
ATOM 635 C CA . GLU A 1 84 ? -4.469 -6.453 -30.415 1.00 52.00 84 GLU A CA 1
ATOM 636 C C . GLU A 1 84 ? -5.297 -5.318 -29.770 1.00 52.00 84 GLU A C 1
ATOM 638 O O . GLU A 1 84 ? -6.494 -5.438 -29.521 1.00 52.00 84 GLU A O 1
ATOM 643 N N . ASN A 1 85 ? -4.602 -4.202 -29.523 1.00 45.50 85 ASN A N 1
ATOM 644 C CA . ASN A 1 85 ? -5.099 -2.851 -29.239 1.00 45.50 85 ASN A CA 1
ATOM 645 C C . ASN A 1 85 ? -5.711 -2.492 -27.869 1.00 45.50 85 ASN A C 1
ATOM 647 O O . ASN A 1 85 ? -6.085 -1.331 -27.713 1.00 45.50 85 ASN A O 1
ATOM 651 N N . TYR A 1 86 ? -5.734 -3.356 -26.845 1.00 41.06 86 TYR A N 1
ATOM 652 C CA . TYR A 1 86 ? -5.912 -2.884 -25.454 1.00 41.06 86 TYR A CA 1
ATOM 653 C C . TYR A 1 86 ? -5.474 -3.898 -24.381 1.00 41.06 86 TYR A C 1
ATOM 655 O O . TYR A 1 86 ? -5.586 -5.108 -24.554 1.00 41.06 86 TYR A O 1
ATOM 663 N N . ALA A 1 87 ? -5.027 -3.388 -23.227 1.00 47.47 87 ALA A N 1
ATOM 664 C CA . ALA A 1 87 ? -4.819 -4.158 -21.999 1.00 47.47 87 ALA A CA 1
ATOM 665 C C . ALA A 1 87 ? -5.680 -3.561 -20.870 1.00 47.47 87 ALA A C 1
ATOM 667 O O . ALA A 1 87 ? -5.561 -2.380 -20.548 1.00 47.47 87 ALA A O 1
ATOM 668 N N . THR A 1 88 ? -6.567 -4.361 -20.274 1.00 42.41 88 THR A N 1
ATOM 669 C CA . THR A 1 88 ? -7.394 -3.985 -19.111 1.00 42.41 88 THR A CA 1
ATOM 670 C C . THR A 1 88 ? -6.891 -4.717 -17.884 1.00 42.41 88 THR A C 1
ATOM 672 O O . THR A 1 88 ? -7.308 -5.849 -17.653 1.00 42.41 88 THR A O 1
ATOM 675 N N . GLU A 1 89 ? -5.970 -4.137 -17.114 1.00 52.31 89 GLU A N 1
ATOM 676 C CA . GLU A 1 89 ? -5.393 -4.876 -15.992 1.00 52.31 89 GLU A CA 1
ATOM 677 C C . GLU A 1 89 ? -5.048 -4.004 -14.776 1.00 52.31 89 GLU A C 1
ATOM 679 O O . GLU A 1 89 ? -4.624 -2.855 -14.899 1.00 52.31 89 GLU A O 1
ATOM 684 N N . LEU A 1 90 ? -5.261 -4.577 -13.587 1.00 53.97 90 LEU A N 1
ATOM 685 C CA . LEU A 1 90 ? -5.019 -3.954 -12.287 1.00 53.97 90 LEU A CA 1
ATOM 686 C C . LEU A 1 90 ? -3.517 -4.016 -11.938 1.00 53.97 90 LEU A C 1
ATOM 688 O O . LEU A 1 90 ? -2.882 -5.061 -12.092 1.00 53.97 90 LEU A O 1
ATOM 692 N N . PHE A 1 91 ? -2.959 -2.910 -11.431 1.00 61.06 91 PHE A N 1
ATOM 693 C CA . PHE A 1 91 ? -1.556 -2.772 -10.981 1.00 61.06 91 PHE A CA 1
ATOM 694 C C . PHE A 1 91 ? -1.242 -3.501 -9.663 1.00 61.06 91 PHE A C 1
ATOM 696 O O . PHE A 1 91 ? -0.096 -3.572 -9.224 1.00 61.06 91 PHE A O 1
ATOM 703 N N . GLY A 1 92 ? -2.268 -4.072 -9.047 1.00 73.69 92 GLY A N 1
ATOM 704 C CA . GLY A 1 92 ? -2.194 -4.941 -7.889 1.00 73.69 92 GLY A CA 1
ATOM 705 C C . GLY A 1 92 ? -3.474 -5.759 -7.796 1.00 73.69 92 GLY A C 1
ATOM 706 O O . GLY A 1 92 ? -4.431 -5.522 -8.535 1.00 73.69 92 GLY A O 1
ATOM 707 N N . ASN A 1 93 ? -3.518 -6.724 -6.889 1.00 80.06 93 ASN A N 1
ATOM 708 C CA . ASN A 1 93 ? -4.779 -7.322 -6.482 1.00 80.06 93 ASN A CA 1
ATOM 709 C C . ASN A 1 93 ? -4.890 -7.350 -4.963 1.00 80.06 93 ASN A C 1
ATOM 711 O O . ASN A 1 93 ? -3.906 -7.512 -4.246 1.00 80.06 93 ASN A O 1
ATOM 715 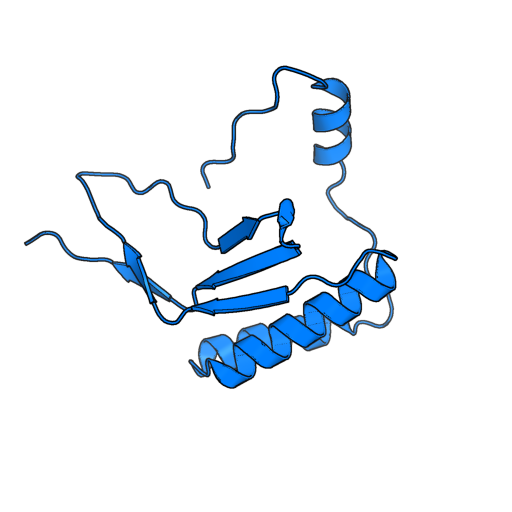N N . TYR A 1 94 ? -6.113 -7.193 -4.479 1.00 77.94 94 TYR A N 1
ATOM 716 C CA . TYR A 1 94 ? -6.438 -7.375 -3.078 1.00 77.94 94 TYR A CA 1
ATOM 717 C C . TYR A 1 94 ? -7.409 -8.535 -2.962 1.00 77.94 94 TYR A C 1
ATOM 719 O O . TYR A 1 94 ? -8.399 -8.598 -3.690 1.00 77.94 94 TYR A O 1
ATOM 727 N N . GLN A 1 95 ? -7.104 -9.469 -2.068 1.00 78.62 95 GLN A N 1
ATOM 728 C CA . GLN A 1 95 ? -7.972 -10.597 -1.772 1.00 78.62 95 GLN A CA 1
ATOM 729 C C . GLN A 1 95 ? -8.520 -10.426 -0.351 1.00 78.62 95 GLN A C 1
ATOM 731 O O . GLN A 1 95 ? -7.829 -10.788 0.604 1.00 78.62 95 GLN A O 1
ATOM 736 N N . PRO A 1 96 ? -9.747 -9.885 -0.189 1.00 78.44 96 PRO A N 1
ATOM 737 C CA . PRO A 1 96 ? -10.300 -9.572 1.128 1.00 78.44 96 PRO A CA 1
ATOM 738 C C . PRO A 1 96 ? -10.362 -10.782 2.063 1.00 78.44 96 PRO A C 1
ATOM 740 O O . PRO A 1 96 ? -10.165 -10.638 3.260 1.00 78.44 96 PRO A O 1
ATOM 743 N N . GLN A 1 97 ? -10.576 -11.989 1.524 1.00 82.12 97 GLN A N 1
ATOM 744 C CA . GLN A 1 97 ? -10.656 -13.215 2.327 1.00 82.12 97 GLN A CA 1
ATOM 745 C C . GLN A 1 97 ? -9.335 -13.565 3.019 1.00 82.12 97 GLN A C 1
ATOM 747 O O . GLN A 1 97 ? -9.345 -14.211 4.060 1.00 82.12 97 GLN A O 1
ATOM 752 N N . THR A 1 98 ? -8.201 -13.180 2.431 1.00 83.31 98 THR A N 1
ATOM 753 C CA . THR A 1 98 ? -6.864 -13.482 2.962 1.00 83.31 98 THR A CA 1
ATOM 754 C C . THR A 1 98 ? -6.140 -12.239 3.464 1.00 83.31 98 THR A C 1
ATOM 756 O O . THR A 1 98 ? -4.995 -12.352 3.896 1.00 83.31 98 THR A O 1
ATOM 759 N N . MET A 1 99 ? -6.785 -11.066 3.398 1.00 87.06 99 MET A N 1
ATOM 760 C CA . MET A 1 99 ? -6.199 -9.766 3.738 1.00 87.06 99 MET A CA 1
ATOM 761 C C . MET A 1 99 ? -4.834 -9.557 3.064 1.00 87.06 99 MET A C 1
ATOM 763 O O . MET A 1 99 ? -3.918 -8.997 3.660 1.00 87.06 99 MET A O 1
ATOM 767 N N . LEU A 1 100 ? -4.673 -10.056 1.833 1.00 87.75 100 LEU A N 1
ATOM 768 C CA . LEU A 1 100 ? -3.401 -10.042 1.118 1.00 87.75 100 LEU A CA 1
ATOM 769 C C . LEU A 1 100 ? -3.479 -9.108 -0.082 1.00 87.75 100 LEU A C 1
ATOM 771 O O . LEU A 1 100 ? -4.244 -9.343 -1.024 1.00 87.75 100 LEU A O 1
ATOM 775 N N . ILE A 1 101 ? -2.641 -8.081 -0.046 1.00 88.75 101 ILE A N 1
ATOM 776 C CA . ILE A 1 101 ? -2.365 -7.196 -1.168 1.00 88.75 101 ILE A CA 1
ATOM 777 C C . ILE A 1 101 ? -1.189 -7.792 -1.948 1.00 88.75 101 ILE A C 1
ATOM 779 O O . ILE A 1 101 ? -0.201 -8.245 -1.367 1.00 88.75 101 ILE A O 1
ATOM 783 N N . ARG A 1 102 ? -1.281 -7.822 -3.275 1.00 88.06 102 ARG A N 1
ATOM 784 C CA . ARG A 1 102 ? -0.139 -8.105 -4.149 1.00 88.06 102 ARG A CA 1
ATOM 785 C C . ARG A 1 102 ? 0.052 -6.942 -5.098 1.00 88.06 102 ARG A C 1
ATOM 787 O O . ARG A 1 102 ? -0.920 -6.456 -5.671 1.00 88.06 102 ARG A O 1
ATOM 794 N N . VAL A 1 103 ? 1.297 -6.535 -5.270 1.00 86.44 103 VAL A N 1
ATOM 795 C CA . VAL A 1 103 ? 1.706 -5.456 -6.173 1.00 86.44 103 VAL A CA 1
ATOM 796 C C . VAL A 1 103 ? 2.850 -5.950 -7.045 1.00 86.44 103 VAL A C 1
ATOM 798 O O . VAL A 1 103 ? 3.598 -6.840 -6.639 1.00 86.44 103 VAL A O 1
ATOM 801 N N . TRP A 1 104 ? 2.973 -5.408 -8.251 1.00 83.56 104 TRP A N 1
ATOM 802 C CA . TRP A 1 104 ? 4.085 -5.714 -9.153 1.00 83.56 104 TRP A CA 1
ATOM 803 C C . TRP A 1 104 ? 5.062 -4.537 -9.203 1.00 83.56 104 TRP A C 1
ATOM 805 O O . TRP A 1 104 ? 4.613 -3.395 -9.245 1.00 83.56 104 TRP A O 1
ATOM 815 N N . MET A 1 105 ? 6.372 -4.803 -9.257 1.00 79.94 105 MET A N 1
ATOM 816 C CA . MET A 1 105 ? 7.379 -3.744 -9.420 1.00 79.94 105 MET A CA 1
ATOM 817 C C . MET A 1 105 ? 7.386 -3.171 -10.835 1.00 79.94 105 MET A C 1
ATOM 819 O O . MET A 1 105 ? 7.589 -1.979 -11.036 1.00 79.94 105 MET A O 1
ATOM 823 N N . ARG A 1 106 ? 7.171 -4.030 -11.838 1.00 69.81 106 ARG A N 1
ATOM 824 C CA . ARG A 1 106 ? 7.235 -3.648 -13.251 1.00 69.81 106 ARG A CA 1
ATOM 825 C C . ARG A 1 106 ? 6.084 -4.235 -14.046 1.00 69.81 106 ARG A C 1
ATOM 827 O O . ARG A 1 106 ? 5.637 -5.359 -13.806 1.00 69.81 106 ARG A O 1
ATOM 834 N N . THR A 1 107 ? 5.678 -3.500 -15.074 1.00 59.53 107 THR A N 1
ATOM 835 C CA . THR A 1 107 ? 4.796 -4.011 -16.124 1.00 59.53 107 THR A CA 1
ATOM 836 C C . THR A 1 107 ? 5.659 -4.528 -17.274 1.00 59.53 107 THR A C 1
ATOM 838 O O . THR A 1 107 ? 6.266 -3.725 -17.975 1.00 59.53 107 THR A O 1
ATOM 841 N N . ALA A 1 108 ? 5.759 -5.846 -17.476 1.00 52.16 108 ALA A N 1
ATOM 842 C CA . ALA A 1 108 ? 6.508 -6.392 -18.608 1.00 52.16 108 ALA A CA 1
ATOM 843 C C . ALA A 1 108 ? 5.608 -6.450 -19.845 1.00 52.16 108 ALA A C 1
ATOM 845 O O . ALA A 1 108 ? 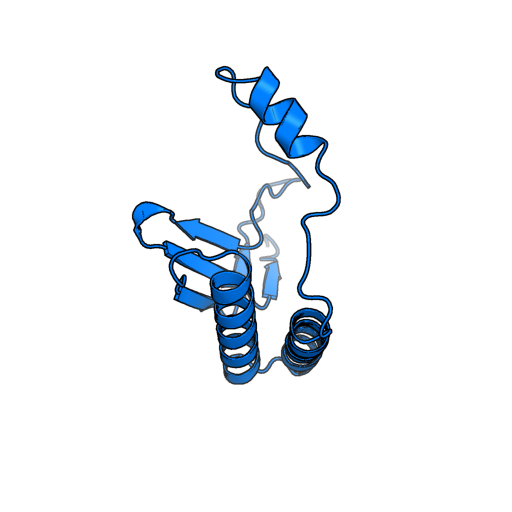4.682 -7.256 -19.895 1.00 52.16 108 ALA A O 1
ATOM 846 N N . VAL A 1 109 ? 5.880 -5.609 -20.843 1.00 55.62 109 VAL A N 1
ATOM 847 C CA . VAL A 1 109 ? 5.175 -5.633 -22.132 1.00 55.62 109 VAL A CA 1
ATOM 848 C C . VAL A 1 109 ? 5.776 -6.744 -22.995 1.00 55.62 109 VAL A C 1
ATOM 850 O O . VAL A 1 109 ? 6.909 -6.624 -23.454 1.00 55.62 109 VAL A O 1
ATOM 853 N N . LEU A 1 110 ? 5.038 -7.836 -23.220 1.00 51.50 110 LEU A N 1
ATOM 854 C CA . LEU A 1 110 ? 5.395 -8.807 -24.257 1.00 51.50 110 LEU A CA 1
ATOM 855 C C . LEU A 1 110 ? 5.017 -8.210 -25.615 1.00 51.50 110 LEU A C 1
ATOM 857 O O . LEU A 1 110 ? 3.833 -8.108 -25.934 1.00 51.50 110 LEU A O 1
ATOM 861 N N . ALA A 1 111 ? 6.013 -7.811 -26.406 1.00 43.25 111 ALA A N 1
ATOM 862 C CA . ALA A 1 111 ? 5.801 -7.525 -27.819 1.00 43.25 111 ALA A CA 1
ATOM 863 C C . ALA A 1 111 ? 5.311 -8.813 -28.502 1.00 43.25 111 ALA A C 1
ATOM 865 O O . ALA A 1 111 ? 5.983 -9.845 -28.437 1.00 43.25 111 ALA A O 1
ATOM 866 N N . ALA A 1 112 ? 4.117 -8.773 -29.098 1.00 49.28 112 ALA A N 1
ATOM 867 C CA . ALA A 1 112 ? 3.684 -9.816 -30.019 1.00 49.28 112 ALA A CA 1
ATOM 868 C C . ALA A 1 112 ? 4.608 -9.752 -31.246 1.00 49.28 112 ALA A C 1
ATOM 870 O O . ALA A 1 112 ? 4.791 -8.669 -31.803 1.00 49.28 112 ALA A O 1
ATOM 871 N N . GLY A 1 113 ? 5.257 -10.875 -31.561 1.00 44.12 113 GLY A N 1
ATOM 872 C CA . GLY A 1 113 ? 6.170 -11.010 -32.701 1.00 44.12 113 GLY A CA 1
ATOM 873 C C . GLY A 1 113 ? 5.467 -10.965 -34.047 1.00 44.12 113 GLY A C 1
ATOM 874 O O . GLY A 1 113 ? 4.248 -11.245 -34.084 1.00 44.12 113 GLY A O 1
#

pLDDT: mean 78.86, std 16.17, range [38.5, 95.62]

Radius of gyration: 16.81 Å; chains: 1; bounding box: 43×28×46 Å